Protein AF-A0A0D0DUT9-F1 (afdb_monomer_lite)

pLDDT: mean 75.61, std 19.23, range [35.59, 96.69]

Sequence (81 aa):
MCLSIVAAELPSTHDVSNFIHNLFVEFLQELRARIQSEHSGRVSTTTDLLSVNQTKASFMGITAHWISQWCQFGAVLCWVV

Organism: NCBI:txid930991

Secondary structure (DSSP, 8-state):
------GGGS--HHHHHHHHHHHHHHHHHHHHHHHTSTTEEEEEEEEEEEEETTTTEEEEEEEEEEEEGGGGSS-S-----

Foldseek 3Di:
DDPPPPPVPDDDPVRVVVVVVVVVVVVVVVVVCQCPDPQKADKDKDWDWDDDVVVNDIDIDIDMAIFGNVCVPDHDPGDDD

Structure (mmCIF, N/CA/C/O backbone):
data_AF-A0A0D0DUT9-F1
#
_entry.id   AF-A0A0D0DUT9-F1
#
loop_
_atom_site.group_PDB
_atom_site.id
_atom_site.type_symbol
_atom_site.label_atom_id
_atom_site.label_alt_id
_atom_site.label_comp_id
_atom_site.label_asym_id
_atom_site.label_entity_id
_atom_site.label_seq_id
_atom_site.pdbx_PDB_ins_code
_atom_site.Cartn_x
_atom_site.Cartn_y
_atom_site.Cartn_z
_atom_site.occupancy
_atom_site.B_iso_or_equiv
_atom_site.auth_seq_id
_atom_site.auth_comp_id
_atom_site.auth_asym_id
_atom_site.auth_atom_id
_atom_site.pdbx_PDB_model_num
ATOM 1 N N . MET A 1 1 ? 28.520 36.136 -4.361 1.00 35.59 1 MET A N 1
ATOM 2 C CA . MET A 1 1 ? 28.941 34.820 -3.835 1.00 35.59 1 MET A CA 1
ATOM 3 C C . MET A 1 1 ? 28.261 33.767 -4.691 1.00 35.59 1 MET A C 1
ATOM 5 O O . MET A 1 1 ? 27.040 33.737 -4.714 1.00 35.59 1 MET A O 1
ATOM 9 N N . CYS A 1 2 ? 29.023 33.024 -5.492 1.00 40.72 2 CYS A N 1
ATOM 10 C CA . CYS A 1 2 ? 28.483 31.968 -6.348 1.00 40.72 2 CYS A CA 1
ATOM 11 C C . CYS A 1 2 ? 28.329 30.706 -5.487 1.00 40.72 2 CYS A C 1
ATOM 13 O O . CYS A 1 2 ? 29.307 30.300 -4.860 1.00 40.72 2 CYS A O 1
ATOM 15 N N . LEU A 1 3 ? 27.126 30.129 -5.395 1.00 45.06 3 LEU A N 1
ATOM 16 C CA . LEU A 1 3 ? 26.932 28.838 -4.732 1.00 45.06 3 LEU A CA 1
ATOM 17 C C . LEU A 1 3 ? 27.479 27.740 -5.647 1.00 45.06 3 LEU A C 1
ATOM 19 O O . LEU A 1 3 ? 26.795 27.263 -6.549 1.00 45.06 3 LEU A O 1
ATOM 23 N N . SER A 1 4 ? 28.730 27.353 -5.416 1.00 53.56 4 SER A N 1
ATOM 24 C CA . SER A 1 4 ? 29.285 26.117 -5.955 1.00 53.56 4 SER A CA 1
ATOM 25 C C . SER A 1 4 ? 28.594 24.951 -5.253 1.00 53.56 4 SER A C 1
ATOM 27 O O . SER A 1 4 ? 28.929 24.626 -4.117 1.00 53.56 4 SER A O 1
ATOM 29 N N . ILE A 1 5 ? 27.603 24.341 -5.901 1.00 54.69 5 ILE A N 1
ATOM 30 C CA . ILE A 1 5 ? 27.034 23.073 -5.441 1.00 54.69 5 ILE A CA 1
ATOM 31 C C . ILE A 1 5 ? 28.134 22.029 -5.645 1.00 54.69 5 ILE A C 1
ATOM 33 O O . ILE A 1 5 ? 28.474 21.678 -6.775 1.00 54.69 5 ILE A O 1
ATOM 37 N N . VAL A 1 6 ? 28.773 21.613 -4.553 1.00 55.34 6 VAL A N 1
ATOM 38 C CA . VAL A 1 6 ? 29.838 20.612 -4.583 1.00 55.34 6 VAL A CA 1
ATOM 39 C C . VAL A 1 6 ? 29.190 19.282 -4.957 1.00 55.34 6 VAL A C 1
ATOM 41 O O . VAL A 1 6 ? 28.332 18.781 -4.239 1.00 55.34 6 VAL A O 1
ATOM 44 N N . ALA A 1 7 ? 29.613 18.686 -6.070 1.00 53.91 7 ALA A N 1
ATOM 45 C CA . ALA A 1 7 ? 29.135 17.384 -6.550 1.00 53.91 7 ALA A CA 1
ATOM 46 C C . ALA A 1 7 ? 29.339 16.214 -5.551 1.00 53.91 7 ALA A C 1
ATOM 48 O O . ALA A 1 7 ? 28.915 15.098 -5.826 1.00 53.91 7 ALA A O 1
ATOM 49 N N . ALA A 1 8 ? 29.974 16.467 -4.401 1.00 55.59 8 ALA A N 1
ATOM 50 C CA . ALA A 1 8 ? 30.186 15.532 -3.298 1.00 55.59 8 ALA A CA 1
ATOM 51 C C . ALA A 1 8 ? 28.999 15.434 -2.316 1.00 55.59 8 ALA A C 1
ATOM 53 O O . ALA A 1 8 ? 29.011 14.565 -1.454 1.00 55.59 8 ALA A O 1
ATOM 54 N N . GLU A 1 9 ? 27.985 16.296 -2.439 1.00 57.94 9 GLU A N 1
ATOM 55 C CA . GLU A 1 9 ? 26.798 16.299 -1.562 1.00 57.94 9 GLU A CA 1
ATOM 56 C C . GLU A 1 9 ? 25.686 15.351 -2.045 1.00 57.94 9 GLU A C 1
ATOM 58 O O . GLU A 1 9 ? 24.646 15.227 -1.400 1.00 57.94 9 GLU A O 1
ATOM 63 N N . LEU A 1 10 ? 25.862 14.691 -3.197 1.00 63.66 10 LEU A N 1
ATOM 64 C CA . LEU A 1 10 ? 24.879 13.730 -3.688 1.00 63.66 10 LEU A CA 1
ATOM 65 C C . LEU A 1 10 ? 25.163 12.355 -3.068 1.00 63.66 10 LEU A C 1
ATOM 67 O O . LEU A 1 10 ? 26.220 11.782 -3.348 1.00 63.66 10 LEU A O 1
ATOM 71 N N . PRO A 1 11 ? 24.249 11.816 -2.238 1.00 63.06 11 PRO A N 1
ATOM 72 C CA . PRO A 1 11 ? 24.425 10.500 -1.638 1.00 63.06 11 PRO A CA 1
ATOM 73 C C . PRO A 1 11 ? 24.605 9.446 -2.732 1.00 63.06 11 PRO A C 1
ATOM 75 O O . PRO A 1 11 ? 23.974 9.518 -3.793 1.00 63.06 11 PRO A O 1
ATOM 78 N N . SER A 1 12 ? 25.477 8.464 -2.491 1.00 74.12 12 SER A N 1
ATOM 79 C CA . SER A 1 12 ? 25.692 7.393 -3.462 1.00 74.12 12 SER A CA 1
ATOM 80 C C . SER A 1 12 ? 24.387 6.625 -3.704 1.00 74.12 12 SER A C 1
ATOM 82 O O . SER A 1 12 ? 23.492 6.603 -2.860 1.00 74.12 12 SER A O 1
ATOM 84 N N . THR A 1 13 ? 24.263 5.930 -4.837 1.00 69.50 13 THR A N 1
ATOM 85 C CA . THR A 1 13 ? 23.071 5.112 -5.134 1.00 69.50 13 THR A CA 1
ATOM 86 C C . THR A 1 13 ? 22.756 4.095 -4.026 1.00 69.50 13 THR A C 1
ATOM 88 O O . THR A 1 13 ? 21.587 3.790 -3.776 1.00 69.50 13 THR A O 1
ATOM 91 N N . HIS A 1 14 ? 23.789 3.588 -3.340 1.00 66.75 14 HIS A N 1
ATOM 92 C CA . HIS A 1 14 ? 23.629 2.701 -2.186 1.00 66.75 14 HIS A CA 1
ATOM 93 C C . HIS A 1 14 ? 23.054 3.446 -0.977 1.00 66.75 14 HIS A C 1
ATOM 95 O O . HIS A 1 14 ? 22.145 2.935 -0.327 1.00 66.75 14 HIS A O 1
ATOM 101 N N . ASP A 1 15 ? 23.512 4.671 -0.724 1.00 79.94 15 ASP A N 1
ATOM 102 C CA . ASP A 1 15 ? 23.008 5.507 0.369 1.00 79.94 15 ASP A CA 1
ATOM 103 C C . ASP A 1 15 ? 21.554 5.924 0.133 1.00 79.94 15 ASP A C 1
ATOM 105 O O . ASP A 1 15 ? 20.745 5.863 1.054 1.00 79.94 15 ASP A O 1
ATOM 109 N N . VAL A 1 16 ? 21.181 6.250 -1.110 1.00 86.06 16 VAL A N 1
ATOM 110 C CA . VAL A 1 16 ? 19.788 6.561 -1.477 1.00 86.06 16 VAL A CA 1
ATOM 111 C C . VAL A 1 16 ? 18.884 5.341 -1.304 1.00 86.06 16 VAL A C 1
ATOM 113 O O . VAL A 1 16 ? 17.792 5.460 -0.752 1.00 86.06 16 VAL A O 1
ATOM 116 N N . SER A 1 17 ? 19.330 4.159 -1.739 1.00 87.25 17 SER A N 1
ATOM 117 C CA . SER A 1 17 ? 18.538 2.928 -1.612 1.00 87.25 17 SER A CA 1
ATOM 118 C C . SER A 1 17 ? 18.306 2.557 -0.146 1.00 87.25 17 SER A C 1
ATOM 120 O O . SER A 1 17 ? 17.176 2.263 0.242 1.00 87.25 17 SER A O 1
ATOM 122 N N . ASN A 1 18 ? 19.355 2.632 0.680 1.00 88.62 18 ASN A N 1
ATOM 123 C CA . ASN A 1 18 ? 19.261 2.385 2.120 1.00 88.62 18 ASN A CA 1
ATOM 124 C C . ASN A 1 18 ? 18.385 3.429 2.819 1.00 88.62 18 ASN A C 1
ATOM 126 O O . ASN A 1 18 ? 17.566 3.080 3.666 1.00 88.62 18 ASN A O 1
ATOM 130 N N . PHE A 1 19 ? 18.514 4.700 2.438 1.00 89.50 19 PHE A N 1
ATOM 131 C CA . PHE A 1 19 ? 17.679 5.776 2.956 1.00 89.50 19 PHE A CA 1
ATOM 132 C C . PHE A 1 19 ? 16.192 5.538 2.654 1.00 89.50 19 PHE A C 1
ATOM 134 O O . PHE A 1 19 ? 15.375 5.555 3.572 1.00 89.50 19 PHE A O 1
ATOM 141 N N . ILE A 1 20 ? 15.841 5.238 1.396 1.00 92.12 20 ILE A N 1
ATOM 142 C CA . ILE A 1 20 ? 14.457 4.931 0.997 1.00 92.12 20 ILE A CA 1
ATOM 143 C C . ILE A 1 20 ? 13.943 3.690 1.733 1.00 92.12 20 ILE A C 1
ATOM 145 O O . ILE A 1 20 ? 12.807 3.688 2.204 1.00 92.12 20 ILE A O 1
ATOM 149 N N . HIS A 1 21 ? 14.768 2.647 1.858 1.00 92.38 21 HIS A N 1
ATOM 150 C CA . HIS A 1 21 ? 14.399 1.437 2.587 1.00 92.38 21 HIS A CA 1
ATOM 151 C C . HIS A 1 21 ? 14.052 1.738 4.049 1.00 92.38 21 HIS A C 1
ATOM 153 O O . HIS A 1 21 ? 12.983 1.344 4.512 1.00 92.38 21 HIS A O 1
ATOM 159 N N . ASN A 1 22 ? 14.916 2.471 4.753 1.00 93.69 22 ASN A N 1
ATOM 160 C CA . ASN A 1 22 ? 14.712 2.805 6.161 1.00 93.69 22 ASN A CA 1
ATOM 161 C C . ASN A 1 22 ? 13.457 3.662 6.358 1.00 93.69 22 ASN A C 1
ATOM 163 O O . ASN A 1 22 ? 12.619 3.318 7.189 1.00 93.69 22 ASN A O 1
ATOM 167 N N . LEU A 1 23 ? 13.271 4.698 5.530 1.00 94.88 23 LEU A N 1
ATOM 168 C CA . LEU A 1 23 ? 12.055 5.516 5.553 1.00 94.88 23 LEU A CA 1
ATOM 169 C C . LEU A 1 23 ? 10.791 4.682 5.330 1.00 94.88 23 LEU A C 1
ATOM 171 O O . LEU A 1 23 ? 9.772 4.894 5.984 1.00 94.88 23 LEU A O 1
ATOM 175 N N . PHE A 1 24 ? 10.841 3.721 4.406 1.00 94.81 24 PHE A N 1
ATOM 176 C CA . PHE A 1 24 ? 9.695 2.864 4.131 1.00 94.81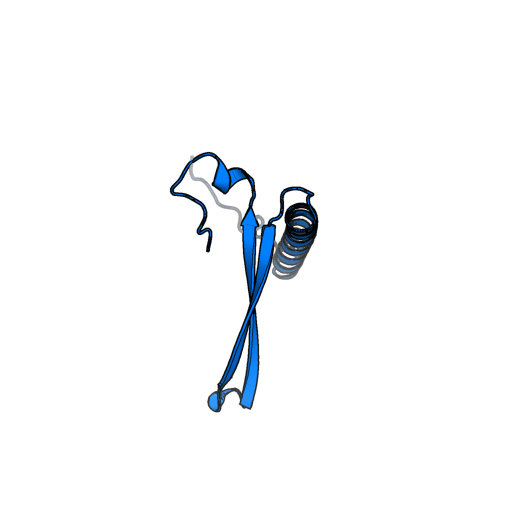 24 PHE A CA 1
ATOM 177 C C . PHE A 1 24 ? 9.390 1.920 5.301 1.00 94.81 24 PHE A C 1
ATOM 179 O O . PHE A 1 24 ? 8.224 1.707 5.631 1.00 94.81 24 PHE A O 1
ATOM 186 N N . VAL A 1 25 ? 10.417 1.381 5.962 1.00 96.12 25 VAL A N 1
ATOM 187 C CA . VAL A 1 25 ? 10.247 0.551 7.164 1.00 96.12 25 VAL A CA 1
ATOM 188 C C . VAL A 1 25 ? 9.616 1.355 8.301 1.00 96.12 25 VAL A C 1
ATOM 190 O O . VAL A 1 25 ? 8.661 0.872 8.912 1.00 96.12 25 VAL A O 1
ATOM 193 N N . GLU A 1 26 ? 10.096 2.572 8.561 1.00 96.69 26 GLU A N 1
ATOM 194 C CA . GLU A 1 26 ? 9.525 3.477 9.570 1.00 96.69 26 GLU A CA 1
ATOM 195 C C . GLU A 1 26 ? 8.053 3.783 9.266 1.00 96.69 26 GLU A C 1
ATOM 197 O O . GLU A 1 26 ? 7.181 3.566 10.111 1.00 96.69 26 GLU A O 1
ATOM 202 N N . PHE A 1 27 ? 7.751 4.153 8.019 1.00 94.38 27 PHE A N 1
ATOM 203 C CA . PHE A 1 27 ? 6.381 4.374 7.562 1.00 94.38 27 PHE A CA 1
ATOM 2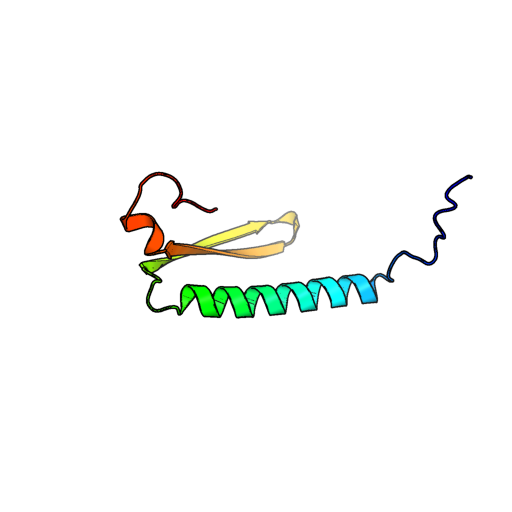04 C C . PHE A 1 27 ? 5.472 3.159 7.813 1.00 94.38 27 PHE A C 1
ATOM 206 O O . PHE A 1 27 ? 4.350 3.316 8.295 1.00 94.38 27 PHE A O 1
ATOM 213 N N . LEU A 1 28 ? 5.934 1.936 7.526 1.00 94.38 28 LEU A N 1
ATOM 214 C CA . LEU A 1 28 ? 5.145 0.722 7.762 1.00 94.38 28 LEU A CA 1
ATOM 215 C C . LEU A 1 28 ? 4.891 0.458 9.251 1.00 94.38 28 LEU A C 1
ATOM 217 O O . LEU A 1 28 ? 3.813 -0.026 9.609 1.00 94.38 28 LEU A O 1
ATOM 221 N N . GLN A 1 29 ? 5.853 0.764 10.124 1.00 94.56 29 GLN A N 1
ATOM 222 C CA . GLN A 1 29 ? 5.677 0.633 11.572 1.00 94.56 29 GLN A CA 1
ATOM 223 C C . GLN A 1 29 ? 4.618 1.612 12.091 1.00 94.56 29 GLN A C 1
ATOM 225 O O . GLN A 1 29 ? 3.712 1.206 12.824 1.00 94.56 29 GLN A O 1
ATOM 230 N N . GLU A 1 30 ? 4.674 2.870 11.654 1.00 91.75 30 GLU A N 1
ATOM 231 C CA . GLU A 1 30 ? 3.673 3.885 11.995 1.00 91.75 30 GLU A CA 1
ATOM 232 C C . GLU A 1 30 ? 2.290 3.536 11.440 1.00 91.75 30 GLU A C 1
ATOM 234 O O . GLU A 1 30 ? 1.284 3.606 12.151 1.00 91.75 3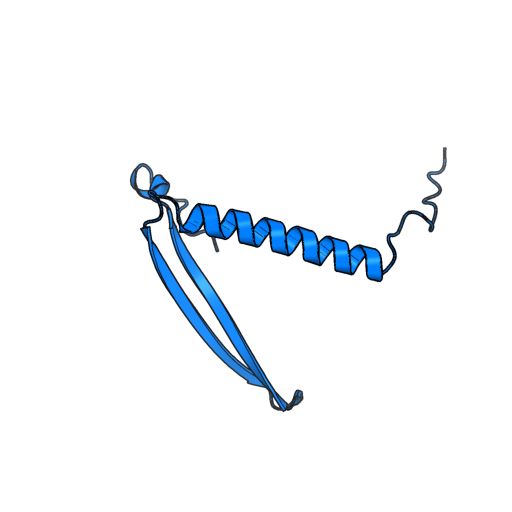0 GLU A O 1
ATOM 239 N N . LEU A 1 31 ? 2.226 3.111 10.175 1.00 88.25 31 LEU A N 1
ATOM 240 C CA . LEU A 1 31 ? 0.991 2.690 9.524 1.00 88.25 31 LEU A CA 1
ATOM 241 C C . LEU A 1 31 ? 0.338 1.531 10.281 1.00 88.25 31 LEU A C 1
ATOM 243 O O . LEU A 1 31 ? -0.864 1.565 10.550 1.00 88.25 31 LEU A O 1
ATOM 247 N N . ARG A 1 32 ? 1.131 0.530 10.679 1.00 89.00 32 ARG A N 1
ATOM 248 C CA . ARG A 1 32 ? 0.660 -0.592 11.493 1.00 89.00 32 ARG A CA 1
ATOM 249 C C . ARG A 1 32 ? 0.075 -0.107 12.815 1.00 89.00 32 ARG A C 1
ATOM 251 O O . ARG A 1 32 ? -1.038 -0.507 13.148 1.00 89.00 32 ARG A O 1
ATOM 258 N N . ALA A 1 33 ? 0.786 0.752 13.546 1.00 90.12 33 ALA A N 1
ATOM 259 C CA . ALA A 1 33 ? 0.302 1.289 14.817 1.00 90.12 33 ALA A CA 1
ATOM 260 C C . ALA A 1 33 ? -1.028 2.047 14.648 1.00 90.12 33 ALA A C 1
ATOM 262 O O . ALA A 1 33 ? -1.944 1.885 15.451 1.00 90.12 33 ALA A O 1
ATOM 263 N N . ARG A 1 34 ? -1.174 2.814 13.560 1.00 85.12 34 ARG A N 1
ATOM 264 C CA . ARG A 1 34 ? -2.407 3.551 13.239 1.00 85.12 34 ARG A CA 1
ATOM 265 C C . ARG A 1 34 ? -3.579 2.625 12.917 1.00 85.12 34 ARG A C 1
ATOM 267 O O . ARG A 1 34 ? -4.663 2.818 13.465 1.00 85.12 34 ARG A O 1
ATOM 274 N N . ILE A 1 35 ? -3.376 1.619 12.065 1.00 84.50 35 ILE A N 1
ATOM 275 C CA . ILE A 1 35 ? -4.430 0.662 11.683 1.00 84.50 35 ILE A CA 1
ATOM 276 C C . ILE A 1 35 ? -4.839 -0.224 12.869 1.00 84.50 35 ILE A C 1
ATOM 278 O O . ILE A 1 35 ? -6.003 -0.602 12.959 1.00 84.50 35 ILE A O 1
ATOM 282 N N . GLN A 1 36 ? -3.912 -0.542 13.778 1.00 85.25 36 GLN A N 1
ATOM 283 C CA . GLN A 1 36 ? -4.175 -1.338 14.985 1.00 85.25 36 GLN A CA 1
ATOM 284 C C . GLN A 1 36 ? -4.710 -0.516 16.166 1.00 85.25 36 GLN A C 1
ATOM 286 O O . GLN A 1 36 ? -5.007 -1.090 17.212 1.00 85.25 36 GLN A O 1
ATOM 291 N N . SER A 1 37 ? -4.821 0.808 16.029 1.00 84.06 37 SER A N 1
ATOM 292 C CA . SER A 1 37 ? -5.363 1.656 17.089 1.00 84.06 37 SER A CA 1
ATOM 293 C C . SER A 1 37 ? -6.827 1.317 17.384 1.00 84.06 37 SER A C 1
ATOM 295 O O . SER A 1 37 ? -7.581 0.932 16.489 1.00 84.06 37 SER A O 1
ATOM 297 N N . GLU A 1 38 ? -7.255 1.529 18.630 1.00 75.50 38 GLU A N 1
ATOM 298 C CA . GLU A 1 38 ? -8.644 1.298 19.070 1.00 75.50 38 GLU A CA 1
ATOM 299 C C . GLU A 1 38 ? -9.674 2.151 18.300 1.00 75.50 38 GLU A C 1
ATOM 301 O O . GLU A 1 38 ? -10.867 1.861 18.312 1.00 75.50 38 GLU A O 1
ATOM 306 N N . HIS A 1 39 ? -9.200 3.177 17.586 1.00 73.06 39 HIS A N 1
ATOM 307 C CA . HIS A 1 39 ? -9.985 4.108 16.777 1.00 73.06 39 HIS A CA 1
ATOM 308 C C . HIS A 1 39 ? -10.001 3.768 15.279 1.00 73.06 39 HIS A C 1
ATOM 310 O O . HIS A 1 39 ? -10.451 4.573 14.454 1.00 73.06 39 HIS A O 1
ATOM 316 N N . SER A 1 40 ? -9.477 2.606 14.896 1.00 76.56 40 SER A N 1
ATOM 317 C CA . SER A 1 40 ? -9.520 2.126 13.520 1.00 76.56 40 SER A CA 1
ATOM 318 C C . SER A 1 40 ? -10.838 1.392 13.271 1.00 76.56 40 SER A C 1
ATOM 320 O O . SER A 1 40 ? -11.197 0.451 13.976 1.00 76.56 40 SER A O 1
ATOM 322 N N . GLY A 1 41 ? -11.600 1.866 12.288 1.00 76.25 41 GLY A N 1
ATOM 323 C CA . GLY A 1 41 ? -12.854 1.263 11.857 1.00 76.25 41 GLY A CA 1
ATOM 324 C C . GLY A 1 41 ? -12.634 0.020 10.991 1.00 76.25 41 GLY A C 1
ATOM 325 O O . GLY A 1 41 ? -11.652 -0.707 11.112 1.00 76.25 41 GLY A O 1
ATOM 326 N N . ARG A 1 42 ? -13.571 -0.246 10.073 1.00 81.38 42 ARG A N 1
ATOM 327 C CA . ARG A 1 42 ? -13.428 -1.362 9.128 1.00 81.38 42 ARG A CA 1
ATOM 328 C C . ARG A 1 42 ? -12.236 -1.140 8.197 1.00 81.38 42 ARG A C 1
ATOM 330 O O . ARG A 1 42 ? -12.072 -0.047 7.656 1.00 81.38 42 ARG A O 1
ATOM 337 N N . VAL A 1 43 ? -11.476 -2.211 7.981 1.00 84.38 43 VAL A N 1
ATOM 338 C CA . VAL A 1 43 ? -10.393 -2.297 6.999 1.00 84.38 43 VAL A CA 1
ATOM 339 C C . VAL A 1 43 ? -10.870 -3.160 5.835 1.00 84.38 43 VAL A C 1
ATOM 341 O O . VAL A 1 43 ? -11.423 -4.240 6.047 1.00 84.38 43 VAL A O 1
ATOM 344 N N . SER A 1 44 ? -10.663 -2.694 4.611 1.00 87.25 44 SER A N 1
ATOM 345 C CA . SER A 1 44 ? -10.858 -3.467 3.387 1.00 87.25 44 SER A CA 1
ATOM 346 C C . SER A 1 44 ? -9.610 -3.390 2.518 1.00 87.25 44 SER A C 1
ATOM 348 O O . SER A 1 44 ? -8.831 -2.445 2.601 1.00 87.25 44 SER A O 1
ATOM 350 N N . THR A 1 45 ? -9.405 -4.396 1.677 1.00 90.00 45 THR A N 1
ATOM 351 C CA . THR A 1 45 ? -8.290 -4.429 0.730 1.00 90.00 45 THR A CA 1
ATOM 352 C C . THR A 1 45 ? -8.822 -4.676 -0.668 1.00 90.00 45 THR A C 1
ATOM 354 O O . THR A 1 45 ? -9.602 -5.607 -0.869 1.00 90.00 45 THR A O 1
ATOM 357 N N . THR A 1 46 ? -8.368 -3.879 -1.624 1.00 92.12 46 THR A N 1
ATOM 358 C CA . THR A 1 46 ? -8.548 -4.135 -3.051 1.00 92.12 46 THR A CA 1
ATOM 359 C C . THR A 1 46 ? -7.294 -4.830 -3.562 1.00 92.12 46 THR A C 1
ATOM 361 O O . THR A 1 46 ? -6.179 -4.483 -3.171 1.00 92.12 46 THR A O 1
ATOM 364 N N . THR A 1 47 ? -7.472 -5.867 -4.373 1.00 91.88 47 THR A N 1
ATOM 365 C CA . THR A 1 47 ? -6.371 -6.606 -4.992 1.00 91.88 47 THR A CA 1
ATOM 366 C C . THR A 1 47 ? -6.526 -6.527 -6.496 1.00 91.88 47 THR A C 1
ATOM 368 O O . THR A 1 47 ? -7.477 -7.078 -7.046 1.00 91.88 47 THR A O 1
ATOM 371 N N . ASP A 1 48 ? -5.569 -5.875 -7.141 1.00 91.44 48 ASP A N 1
ATOM 372 C CA . ASP A 1 48 ? -5.546 -5.688 -8.582 1.00 91.44 48 ASP A CA 1
ATOM 373 C C . ASP A 1 48 ? -4.510 -6.626 -9.191 1.00 91.44 48 ASP A C 1
ATOM 375 O O . ASP A 1 48 ? -3.316 -6.550 -8.893 1.00 91.44 48 ASP A O 1
ATOM 379 N N . LEU A 1 49 ? -4.969 -7.537 -10.045 1.00 90.56 49 LEU A N 1
ATOM 380 C CA . LEU A 1 49 ? -4.105 -8.451 -10.781 1.00 90.56 49 LEU A CA 1
ATOM 381 C C . LEU A 1 49 ? -3.964 -7.955 -12.214 1.00 90.56 49 LEU A C 1
ATOM 383 O O . LEU A 1 49 ? -4.946 -7.861 -12.948 1.00 90.56 49 LEU A O 1
ATOM 387 N N . LEU A 1 50 ? -2.729 -7.668 -12.618 1.00 89.25 50 LEU A N 1
ATOM 388 C CA . LEU A 1 50 ? -2.407 -7.247 -13.974 1.00 89.25 50 LEU A CA 1
ATOM 389 C C . LEU A 1 50 ? -1.311 -8.140 -14.545 1.00 89.25 50 LEU A C 1
ATOM 391 O O . LEU A 1 50 ? -0.216 -8.223 -13.998 1.00 89.25 50 LEU A O 1
ATOM 395 N N . SER A 1 51 ? -1.567 -8.762 -15.689 1.00 86.75 51 SER A N 1
ATOM 396 C CA . SER A 1 51 ? -0.529 -9.429 -16.479 1.00 86.75 51 SER A CA 1
ATOM 397 C C . SER A 1 51 ? -0.120 -8.547 -17.652 1.00 86.75 51 SER A C 1
ATOM 399 O O . SER A 1 51 ? -0.983 -8.084 -18.400 1.00 86.75 51 SER A O 1
ATOM 401 N N . VAL A 1 52 ? 1.184 -8.357 -17.860 1.00 89.25 52 VAL A N 1
ATOM 402 C CA . VAL A 1 52 ? 1.703 -7.601 -19.008 1.00 89.25 52 VAL A CA 1
ATOM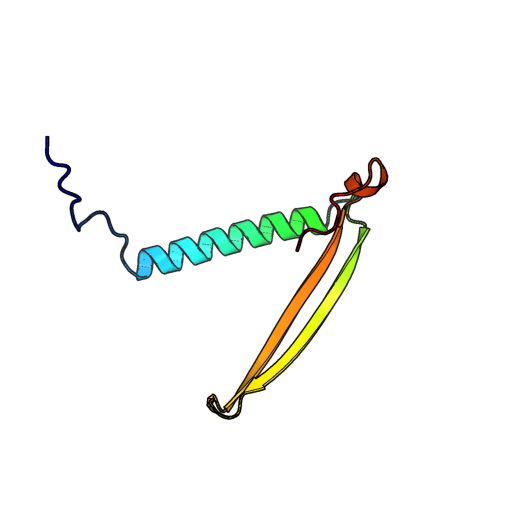 403 C C . VAL A 1 52 ? 2.543 -8.530 -19.879 1.00 89.25 52 VAL A C 1
ATOM 405 O O . VAL A 1 52 ? 3.629 -8.964 -19.500 1.00 89.25 52 VAL A O 1
ATOM 408 N N . ASN A 1 53 ? 2.055 -8.822 -21.088 1.00 88.62 53 ASN A N 1
ATOM 409 C CA . ASN A 1 53 ? 2.711 -9.771 -21.998 1.00 88.62 53 ASN A CA 1
ATOM 410 C C . ASN A 1 53 ? 4.138 -9.349 -22.388 1.00 88.62 53 ASN A C 1
ATOM 412 O O . ASN A 1 53 ? 4.994 -10.206 -22.591 1.00 88.62 53 ASN A O 1
ATOM 416 N N . GLN A 1 54 ? 4.410 -8.041 -22.462 1.00 91.38 54 GLN A N 1
ATOM 417 C CA . GLN A 1 54 ? 5.733 -7.502 -22.803 1.00 91.38 54 GLN A CA 1
ATOM 418 C C . GLN A 1 54 ? 6.795 -7.829 -21.747 1.00 91.38 54 GLN A C 1
ATOM 420 O O . GLN A 1 54 ? 7.937 -8.105 -22.098 1.00 91.38 54 GLN A O 1
ATOM 425 N N . THR A 1 55 ? 6.422 -7.841 -20.466 1.00 89.81 55 THR A N 1
ATOM 426 C CA . THR A 1 55 ? 7.339 -8.177 -19.369 1.00 89.81 55 THR A CA 1
ATOM 427 C C . THR A 1 55 ? 7.330 -9.670 -19.044 1.00 89.81 55 THR A C 1
ATOM 429 O O . THR A 1 55 ? 8.163 -10.120 -18.261 1.00 89.81 55 THR A O 1
ATOM 432 N N . LYS A 1 56 ? 6.396 -10.442 -19.632 1.00 90.56 56 LYS A N 1
ATOM 433 C CA . LYS A 1 56 ? 6.103 -11.844 -19.281 1.00 90.56 56 LYS A CA 1
ATOM 434 C C . LYS A 1 56 ? 5.911 -12.039 -17.770 1.00 90.56 56 LYS A C 1
ATOM 436 O O . LYS A 1 56 ? 6.202 -13.107 -17.237 1.00 90.56 56 LYS A O 1
ATOM 441 N N . ALA A 1 57 ? 5.432 -11.001 -17.090 1.00 89.44 57 ALA A N 1
ATOM 442 C CA . ALA A 1 57 ? 5.250 -10.975 -15.650 1.00 89.44 57 ALA A CA 1
ATOM 443 C C . ALA 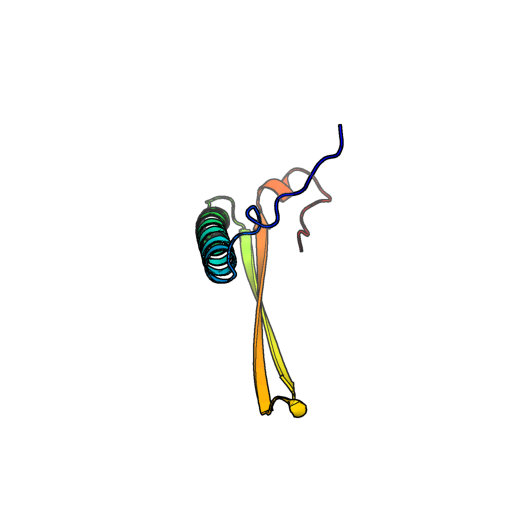A 1 57 ? 3.786 -10.702 -15.298 1.00 89.44 57 ALA A C 1
ATOM 445 O O . ALA A 1 57 ? 3.047 -10.053 -16.047 1.00 89.44 57 ALA A O 1
ATOM 446 N N . SER A 1 58 ? 3.388 -11.207 -14.134 1.00 88.81 58 SER A N 1
ATOM 447 C CA . SER A 1 58 ? 2.130 -10.852 -13.484 1.00 88.81 58 SER A CA 1
ATOM 448 C C . SER A 1 58 ? 2.437 -9.992 -12.267 1.00 88.81 58 SER A C 1
ATOM 450 O O . SER A 1 58 ? 3.351 -10.296 -11.503 1.00 88.81 58 SER A O 1
ATOM 452 N N . PHE A 1 59 ? 1.678 -8.919 -12.110 1.00 89.94 59 PHE A N 1
ATOM 453 C CA . PHE A 1 59 ? 1.768 -7.969 -11.017 1.00 89.94 59 PHE A CA 1
ATOM 454 C C . PHE A 1 59 ? 0.515 -8.089 -10.157 1.00 89.94 59 PHE A C 1
ATOM 456 O O . PHE A 1 59 ? -0.595 -8.232 -10.673 1.00 89.94 59 PHE A O 1
ATOM 463 N N . MET A 1 60 ? 0.710 -8.021 -8.844 1.00 92.69 60 MET A N 1
ATOM 464 C CA . MET A 1 60 ? -0.359 -7.996 -7.856 1.00 92.69 60 MET A CA 1
ATOM 465 C C . MET A 1 60 ? -0.225 -6.705 -7.056 1.00 92.69 60 MET A C 1
ATOM 467 O O . MET A 1 60 ? 0.691 -6.561 -6.247 1.00 92.69 60 MET A O 1
ATOM 471 N N . GLY A 1 61 ? -1.115 -5.756 -7.323 1.00 92.50 61 GLY A N 1
ATOM 472 C CA . GLY A 1 61 ? -1.299 -4.570 -6.502 1.00 92.50 61 GLY A CA 1
ATOM 473 C C . GLY A 1 61 ? -2.217 -4.897 -5.332 1.00 92.50 61 GLY A C 1
ATOM 474 O O . GLY A 1 61 ? -3.230 -5.571 -5.506 1.00 92.50 61 GLY A O 1
ATOM 475 N N . ILE A 1 62 ? -1.866 -4.432 -4.136 1.00 89.69 62 ILE A N 1
ATOM 476 C CA . ILE A 1 62 ? -2.741 -4.498 -2.965 1.00 89.69 62 ILE A CA 1
ATOM 477 C C . ILE A 1 62 ? -2.887 -3.079 -2.431 1.00 89.69 62 ILE A C 1
ATOM 479 O O . ILE A 1 62 ? -1.894 -2.442 -2.079 1.00 89.69 62 ILE A O 1
ATOM 483 N N . THR A 1 63 ? -4.124 -2.604 -2.333 1.00 91.06 63 THR A N 1
ATOM 484 C CA . THR A 1 63 ? -4.456 -1.304 -1.746 1.00 91.06 63 THR A CA 1
ATOM 485 C C . THR A 1 63 ? -5.341 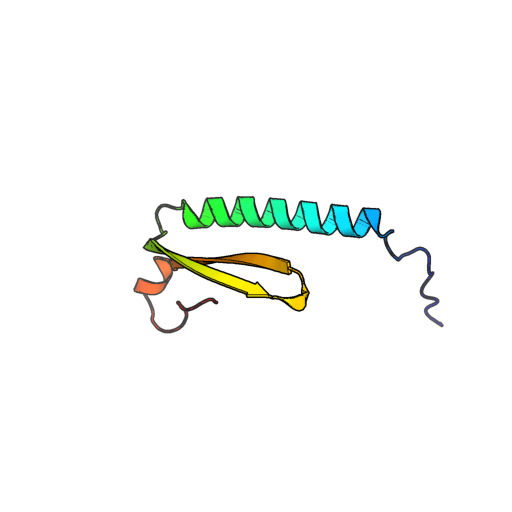-1.528 -0.533 1.00 91.06 63 THR A C 1
ATOM 487 O O . THR A 1 63 ? -6.410 -2.123 -0.639 1.00 91.06 63 THR A O 1
ATOM 490 N N . ALA A 1 64 ? -4.895 -1.071 0.636 1.00 86.62 64 ALA A N 1
ATOM 491 C CA . ALA A 1 64 ? -5.682 -1.124 1.861 1.00 86.62 64 ALA A CA 1
ATOM 492 C C . ALA A 1 64 ? -6.434 0.195 2.068 1.00 86.62 64 ALA A C 1
ATOM 494 O O . ALA A 1 64 ? -5.858 1.273 1.945 1.00 86.62 64 ALA A O 1
ATOM 495 N N . HIS A 1 65 ? -7.707 0.094 2.433 1.00 85.56 65 HIS A N 1
ATOM 496 C CA . HIS A 1 65 ? -8.575 1.201 2.808 1.00 85.56 65 HIS A CA 1
ATOM 497 C C . HIS A 1 65 ? -9.038 0.979 4.246 1.00 85.56 65 HIS A C 1
ATOM 499 O O . HIS A 1 65 ? -9.411 -0.135 4.618 1.00 85.56 65 HIS A O 1
ATOM 505 N N . TRP A 1 66 ? -9.038 2.022 5.068 1.00 84.31 66 TRP A N 1
ATOM 506 C CA . TRP A 1 66 ? -9.572 1.938 6.424 1.00 84.31 66 TRP A CA 1
ATOM 507 C C . TRP A 1 66 ? -10.257 3.240 6.820 1.00 84.31 66 TRP A C 1
ATOM 509 O O . TRP A 1 66 ? -9.873 4.326 6.390 1.00 84.31 66 TRP A O 1
ATOM 519 N N . ILE A 1 67 ? -11.295 3.124 7.645 1.00 81.81 67 ILE A N 1
ATOM 520 C CA . ILE A 1 67 ? -12.017 4.277 8.189 1.00 81.81 67 ILE A CA 1
ATOM 521 C C . ILE A 1 67 ? -11.356 4.670 9.506 1.00 81.81 67 ILE A C 1
ATOM 523 O O . ILE A 1 67 ? -11.191 3.822 10.378 1.00 81.81 67 ILE A O 1
ATOM 527 N N . SER A 1 68 ? -11.022 5.947 9.693 1.00 73.62 68 SER A N 1
ATOM 528 C CA . SER A 1 68 ? -10.604 6.448 11.010 1.00 73.62 68 SER A CA 1
ATOM 529 C C . SER A 1 68 ? -11.806 6.998 11.786 1.00 73.62 68 SER A C 1
ATOM 531 O O . SER A 1 68 ? -12.641 7.711 11.227 1.00 73.62 68 SER A O 1
ATOM 533 N N . GLN A 1 69 ? -11.922 6.671 13.076 1.00 58.69 69 GLN A N 1
ATOM 534 C CA . GLN A 1 69 ? -13.067 7.070 13.910 1.00 58.69 69 GLN A CA 1
ATOM 535 C C . GLN A 1 69 ? -13.178 8.596 14.096 1.00 58.69 69 GLN A C 1
ATOM 537 O O . GLN A 1 69 ? -14.271 9.112 14.322 1.00 58.69 69 GLN A O 1
ATOM 542 N N . TRP A 1 70 ? -12.085 9.340 13.895 1.00 55.06 70 TRP A N 1
ATOM 543 C CA . TRP A 1 70 ? -12.071 10.810 13.884 1.00 55.06 70 TRP A CA 1
ATOM 544 C C . TRP A 1 70 ? -12.958 11.424 12.789 1.00 55.06 70 TRP A C 1
ATOM 546 O O . TRP A 1 70 ? -13.368 12.574 12.900 1.00 55.06 70 TRP A O 1
ATOM 556 N N . CYS A 1 71 ? -13.325 10.649 11.768 1.00 54.00 71 CYS A N 1
ATOM 557 C CA . CYS A 1 71 ? -14.225 11.088 10.709 1.00 54.00 71 CYS A CA 1
ATOM 558 C C . CYS A 1 71 ? -15.722 11.021 11.055 1.00 54.00 71 CYS A C 1
ATOM 560 O O . CYS A 1 71 ? -16.537 11.514 10.278 1.00 54.00 71 CYS A O 1
ATOM 562 N N . GLN A 1 72 ? -16.117 10.394 12.171 1.00 48.25 72 GLN A N 1
ATOM 563 C CA . GLN A 1 72 ? -17.537 10.270 12.540 1.00 48.25 72 GLN A CA 1
ATOM 564 C C . GLN A 1 72 ? -18.107 11.520 13.235 1.00 48.25 72 GLN A C 1
ATOM 566 O O . GLN A 1 72 ? -19.324 11.663 13.300 1.00 48.25 72 GLN A O 1
ATOM 571 N N . PHE A 1 73 ? -17.260 12.443 13.708 1.00 48.25 73 PHE A N 1
ATOM 572 C CA . PHE A 1 73 ? -17.688 13.637 14.458 1.00 48.25 73 PHE A CA 1
ATOM 573 C C . PHE A 1 73 ? -17.737 14.941 13.639 1.00 48.25 73 PHE A C 1
ATOM 575 O O . PHE A 1 73 ? -18.165 15.970 14.156 1.00 48.25 73 PHE A O 1
ATOM 582 N N . GLY A 1 74 ? -17.362 14.923 12.358 1.00 38.59 74 GLY A N 1
ATOM 583 C CA . GLY A 1 74 ? -17.408 16.104 11.493 1.00 38.59 74 GLY A CA 1
ATOM 584 C C . GLY A 1 74 ? -17.085 15.735 10.049 1.00 38.59 74 GLY A C 1
ATOM 585 O O . GLY A 1 74 ? -16.013 15.216 9.758 1.00 38.59 74 GLY A O 1
ATOM 586 N N . ALA A 1 75 ? -18.047 15.944 9.157 1.00 44.50 75 ALA A N 1
ATOM 587 C CA . ALA A 1 75 ? -18.011 15.497 7.772 1.00 44.50 75 ALA A CA 1
ATOM 588 C C . ALA A 1 75 ? -16.881 16.132 6.926 1.00 44.50 75 ALA A C 1
ATOM 590 O O . ALA A 1 75 ? -16.458 17.258 7.175 1.00 44.50 75 ALA A O 1
ATOM 591 N N . VAL A 1 76 ? -16.533 15.418 5.841 1.00 40.62 76 VAL A N 1
ATOM 592 C CA . VAL A 1 76 ? -15.912 15.868 4.566 1.00 40.62 76 VAL A CA 1
ATOM 593 C C . VAL A 1 76 ? -14.450 15.464 4.278 1.00 40.62 76 VAL A C 1
ATOM 595 O O . VAL A 1 76 ? -14.066 15.507 3.116 1.00 40.62 76 VAL A O 1
ATOM 598 N N . LEU A 1 77 ? -13.658 14.913 5.209 1.00 39.50 77 LEU A N 1
ATOM 599 C CA . LEU A 1 77 ? -12.249 14.557 4.899 1.00 39.50 77 LEU A CA 1
ATOM 600 C C . LEU A 1 77 ? -11.835 13.086 5.116 1.00 39.50 77 LEU A C 1
ATOM 602 O O . LEU A 1 77 ? -10.668 12.809 5.370 1.00 39.50 77 LEU A O 1
ATOM 606 N N . CYS A 1 78 ? -12.762 12.124 5.012 1.00 40.28 78 CYS A N 1
ATOM 607 C CA . CYS A 1 78 ? -12.453 10.703 5.267 1.00 40.28 78 CYS A CA 1
ATOM 608 C C . CYS A 1 78 ? -12.205 9.824 4.035 1.00 40.28 78 CYS A C 1
ATOM 610 O O . CYS A 1 78 ? -12.316 8.603 4.120 1.00 40.28 78 CYS A O 1
ATOM 612 N N . TRP A 1 79 ? -11.888 10.422 2.893 1.00 36.00 79 TRP A N 1
ATOM 613 C CA . TRP A 1 79 ? -11.324 9.688 1.764 1.00 36.00 79 TRP A CA 1
ATOM 614 C C . TRP A 1 79 ? -9.915 10.215 1.548 1.00 36.00 79 TRP A C 1
ATOM 616 O O . TRP A 1 79 ? -9.696 11.117 0.750 1.00 36.00 79 TRP A O 1
ATOM 626 N N . VAL A 1 80 ? -8.972 9.697 2.334 1.00 36.09 80 VAL A N 1
ATOM 627 C CA . VAL A 1 80 ? -7.554 9.793 1.991 1.00 36.09 80 VAL A CA 1
ATOM 628 C C . VAL A 1 80 ? -7.233 8.546 1.178 1.00 36.09 80 VAL A C 1
ATOM 630 O O . VAL A 1 80 ? -7.071 7.460 1.734 1.00 36.09 80 VAL A O 1
ATOM 633 N N . VAL A 1 81 ? -7.217 8.721 -0.140 1.00 39.47 81 VAL A N 1
ATOM 634 C CA . VAL A 1 81 ? -6.317 8.016 -1.057 1.00 39.47 81 VAL A CA 1
ATOM 635 C C . VAL A 1 81 ? -5.473 9.096 -1.709 1.00 39.47 81 VAL A C 1
ATOM 637 O O . VAL A 1 81 ? -6.084 10.086 -2.169 1.00 39.47 81 VAL A O 1
#

Radius of gyration: 20.14 Å; chains: 1; bounding box: 48×47×42 Å